Protein AF-A0A812W9E9-F1 (afdb_monomer_lite)

Foldseek 3Di:
DPPVVVVVVVVVVVLPPFWQFWDFQDWDADPPGRTLDGRDTDTDTPPDDDDDDDDPVSCPVVVLVCVQVVVHPGGDPPDHDQDQDLVLLVVQQFDFLLRSVVVVVVPDDDDSVRSQVLCVVLPNHPVRRPDGSNPDDPVSSSSSSVSD

Structure (mmCIF, N/CA/C/O backbone):
data_AF-A0A812W9E9-F1
#
_entry.id   AF-A0A812W9E9-F1
#
loop_
_atom_site.group_PDB
_atom_site.id
_atom_site.type_symbol
_atom_site.label_atom_id
_atom_site.label_alt_id
_atom_site.label_comp_id
_atom_site.label_asym_id
_atom_site.label_entity_id
_atom_site.label_seq_id
_atom_site.pdbx_PDB_ins_code
_atom_site.Cartn_x
_atom_site.Cartn_y
_atom_site.Cartn_z
_atom_site.occupancy
_atom_site.B_iso_or_equiv
_atom_site.auth_seq_id
_atom_site.auth_comp_id
_atom_site.auth_asym_id
_atom_site.auth_atom_id
_atom_site.pdbx_PDB_model_num
ATOM 1 N N . GLU A 1 1 ? -38.722 -2.940 25.567 1.00 46.34 1 GLU A N 1
ATOM 2 C CA . GLU A 1 1 ? -37.260 -3.132 25.491 1.00 46.34 1 GLU A CA 1
ATOM 3 C C . GLU A 1 1 ? -36.827 -4.054 24.347 1.00 46.34 1 GLU A C 1
ATOM 5 O O . GLU A 1 1 ? -35.864 -3.715 23.697 1.00 46.34 1 GLU A O 1
ATOM 10 N N . GLY A 1 2 ? -37.553 -5.115 23.967 1.00 48.41 2 GLY A N 1
ATOM 11 C CA . GLY A 1 2 ? -37.113 -6.024 22.882 1.00 48.41 2 GLY A CA 1
ATOM 12 C C . GLY A 1 2 ? -37.388 -5.623 21.416 1.00 48.41 2 GLY A C 1
ATOM 13 O O . GLY A 1 2 ? -37.445 -6.514 20.575 1.00 48.41 2 GLY A O 1
ATOM 14 N N . VAL A 1 3 ? -37.634 -4.343 21.098 1.00 49.41 3 VAL A N 1
ATOM 15 C CA . VAL A 1 3 ? -37.935 -3.886 19.713 1.00 49.41 3 VAL A CA 1
ATOM 16 C C . VAL A 1 3 ? -36.782 -3.075 19.102 1.00 49.41 3 VAL A C 1
ATOM 18 O O . VAL A 1 3 ? -36.625 -3.079 17.884 1.00 49.41 3 VAL A O 1
ATOM 21 N N . GLU A 1 4 ? -35.955 -2.423 19.925 1.00 51.09 4 GLU A N 1
ATOM 22 C CA . GLU A 1 4 ? -34.786 -1.655 19.462 1.00 51.09 4 GLU A CA 1
ATOM 23 C C . GLU A 1 4 ? -33.625 -2.585 19.059 1.00 51.09 4 GLU A C 1
ATOM 25 O O . GLU A 1 4 ? -33.053 -2.400 17.985 1.00 51.09 4 GLU A O 1
ATOM 30 N N . ASP A 1 5 ? -33.390 -3.664 19.815 1.00 52.50 5 ASP A N 1
ATOM 31 C CA . ASP A 1 5 ? -32.328 -4.650 19.533 1.00 52.50 5 ASP A CA 1
ATOM 32 C C . ASP A 1 5 ? -32.490 -5.346 18.164 1.00 52.50 5 ASP A C 1
ATOM 34 O O . ASP A 1 5 ? -31.517 -5.586 17.451 1.00 52.50 5 ASP A O 1
ATOM 38 N N . GLN A 1 6 ? -33.728 -5.630 17.739 1.00 44.34 6 GLN A N 1
ATOM 39 C CA . GLN A 1 6 ? -33.990 -6.308 16.458 1.00 44.34 6 GLN A CA 1
ATOM 40 C C . GLN A 1 6 ? -33.793 -5.382 15.246 1.00 44.34 6 GLN A C 1
ATOM 42 O O . GLN A 1 6 ? -33.462 -5.846 14.153 1.00 44.34 6 GLN A O 1
ATOM 47 N N . GLN A 1 7 ? -33.973 -4.068 15.424 1.00 45.50 7 GLN A N 1
ATOM 48 C CA . GLN A 1 7 ? -33.733 -3.084 14.365 1.00 45.50 7 GLN A CA 1
ATOM 49 C C . GLN A 1 7 ? -32.236 -2.811 14.177 1.00 45.50 7 GLN A C 1
ATOM 51 O O . GLN A 1 7 ? -31.798 -2.624 13.039 1.00 45.50 7 GLN A O 1
ATOM 56 N N . GLU A 1 8 ? -31.435 -2.843 15.247 1.00 50.53 8 GLU A N 1
ATOM 57 C CA . GLU A 1 8 ? -29.973 -2.752 15.150 1.00 50.53 8 GLU A CA 1
ATOM 58 C C . GLU A 1 8 ? -29.366 -3.967 14.436 1.00 50.53 8 GLU A C 1
ATOM 60 O O . GLU A 1 8 ? -28.547 -3.792 13.529 1.00 50.53 8 GLU A O 1
ATOM 65 N N . GLU A 1 9 ? -29.814 -5.187 14.747 1.00 46.62 9 GLU A N 1
ATOM 66 C CA . GLU A 1 9 ? -29.340 -6.410 14.081 1.00 46.62 9 GLU A CA 1
ATOM 67 C C . GLU A 1 9 ? -29.684 -6.442 12.576 1.00 46.62 9 GLU A C 1
ATOM 69 O O . GLU A 1 9 ? -28.825 -6.768 11.744 1.00 46.62 9 GLU A O 1
ATOM 74 N N . GLU A 1 10 ? -30.890 -6.009 12.178 1.00 47.06 10 G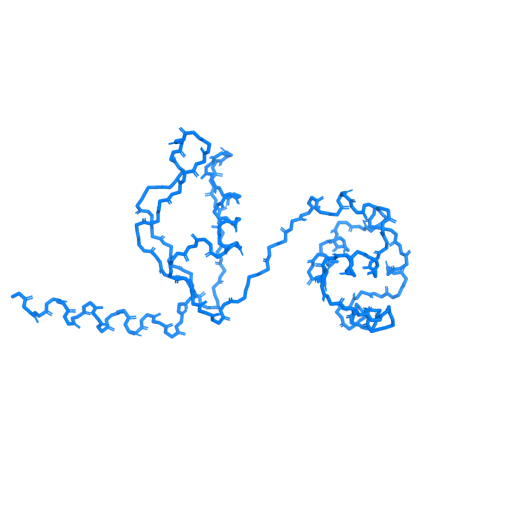LU A N 1
ATOM 75 C CA . GLU A 1 10 ? -31.246 -5.859 10.758 1.00 47.06 10 GLU A CA 1
ATOM 76 C C . GLU A 1 10 ? -30.426 -4.759 10.056 1.00 47.06 10 GLU A C 1
ATOM 78 O O . GLU A 1 10 ? -29.996 -4.939 8.908 1.00 47.06 10 GLU A O 1
ATOM 83 N N . HIS A 1 11 ? -30.144 -3.636 10.724 1.00 48.91 11 HIS A N 1
ATOM 84 C CA . HIS A 1 11 ? -29.316 -2.559 10.169 1.00 48.91 11 HIS A CA 1
ATOM 85 C C . HIS A 1 11 ? -27.841 -2.958 10.002 1.00 48.91 11 HIS A C 1
ATOM 87 O O . HIS A 1 11 ? -27.196 -2.536 9.034 1.00 48.91 11 HIS A O 1
ATOM 93 N N . ILE A 1 12 ? -27.310 -3.793 10.899 1.00 53.25 12 ILE A N 1
ATOM 94 C CA . ILE A 1 12 ? -25.961 -4.370 10.811 1.00 53.25 12 ILE A CA 1
ATOM 95 C C . ILE A 1 12 ? -25.888 -5.381 9.657 1.00 53.25 12 ILE A C 1
ATOM 97 O O . ILE A 1 12 ? -24.928 -5.359 8.881 1.00 53.25 12 ILE A O 1
ATOM 101 N N . SER A 1 13 ? -26.930 -6.200 9.470 1.00 50.81 13 SER A N 1
ATOM 102 C CA . SER A 1 13 ? -26.986 -7.201 8.395 1.00 50.81 13 SER A CA 1
ATOM 103 C C . SER A 1 13 ? -27.006 -6.579 6.987 1.00 50.81 13 SER A C 1
ATOM 105 O O . SER A 1 13 ? -26.241 -7.004 6.122 1.00 50.81 13 SER A O 1
ATOM 107 N N . ARG A 1 14 ? -27.769 -5.495 6.760 1.00 50.00 14 ARG A N 1
ATOM 108 C CA . ARG A 1 14 ? -27.790 -4.760 5.474 1.00 50.00 14 ARG A CA 1
ATOM 109 C C . ARG A 1 14 ? -26.533 -3.927 5.212 1.00 50.00 14 ARG A C 1
ATOM 111 O O . ARG A 1 14 ? -26.244 -3.592 4.063 1.00 50.00 14 ARG A O 1
ATOM 118 N N . ARG A 1 15 ? -25.773 -3.570 6.253 1.00 56.62 15 ARG A N 1
ATOM 119 C CA . ARG A 1 15 ? -24.478 -2.881 6.114 1.00 56.62 15 ARG A CA 1
ATOM 120 C C . ARG A 1 15 ? -23.373 -3.806 5.595 1.00 56.62 15 ARG A C 1
ATOM 122 O O . ARG A 1 15 ? -22.410 -3.298 5.017 1.00 56.62 15 ARG A O 1
ATOM 129 N N . SER A 1 16 ? -23.495 -5.122 5.784 1.00 58.97 16 SER A N 1
ATOM 130 C CA . SER A 1 16 ? -22.380 -6.062 5.615 1.00 58.97 16 SER A CA 1
ATOM 131 C C . SER A 1 16 ? -21.975 -6.305 4.156 1.00 58.97 16 SER A C 1
ATOM 133 O O . SER A 1 16 ? -20.781 -6.385 3.879 1.00 58.97 16 SER A O 1
ATOM 135 N N . GLU A 1 17 ? -22.908 -6.317 3.196 1.00 65.81 17 GLU A N 1
ATOM 136 C CA . GLU A 1 17 ? -22.576 -6.689 1.806 1.00 65.81 17 GLU A CA 1
ATOM 137 C C . GLU A 1 17 ? -21.622 -5.698 1.121 1.00 65.81 17 GLU A C 1
ATOM 139 O O . GLU A 1 17 ? -20.818 -6.072 0.264 1.00 65.81 17 GLU A O 1
ATOM 144 N N . ASN A 1 18 ? -21.668 -4.424 1.521 1.00 80.56 18 ASN A N 1
ATOM 145 C CA . ASN A 1 18 ? -20.882 -3.363 0.892 1.00 80.56 18 ASN A CA 1
ATOM 146 C C . ASN A 1 18 ? -19.837 -2.722 1.821 1.00 80.56 18 ASN A C 1
ATOM 148 O O . ASN A 1 18 ? -19.129 -1.798 1.409 1.00 80.56 18 ASN A O 1
ATOM 152 N N . SER A 1 19 ? -19.729 -3.182 3.069 1.00 86.69 19 SER A N 1
ATOM 153 C CA . SER A 1 19 ? -18.721 -2.694 4.010 1.00 86.69 19 SER A CA 1
ATOM 154 C C . SER A 1 19 ? -17.426 -3.503 3.892 1.00 86.69 19 SER A C 1
ATOM 156 O O . SER A 1 19 ? -17.434 -4.728 3.830 1.00 86.69 19 SER A O 1
ATOM 158 N N . LEU A 1 20 ? -16.297 -2.800 3.822 1.00 90.19 20 LEU A N 1
ATOM 159 C CA . LEU A 1 20 ? -14.953 -3.378 3.914 1.00 90.19 20 LEU A CA 1
ATOM 160 C C . LEU A 1 20 ? -14.449 -3.337 5.357 1.00 90.19 20 LEU A C 1
ATOM 162 O O . LEU A 1 20 ? -13.830 -4.289 5.834 1.00 90.19 20 LEU A O 1
ATOM 166 N N . ILE A 1 21 ? -14.695 -2.213 6.031 1.00 90.44 21 ILE A N 1
ATOM 167 C CA . ILE A 1 21 ? -14.352 -1.987 7.431 1.00 90.44 21 ILE A CA 1
ATOM 168 C C . ILE A 1 21 ? -15.514 -1.242 8.072 1.00 90.44 21 ILE A C 1
ATOM 170 O O . ILE A 1 21 ? -15.873 -0.161 7.602 1.00 90.44 21 ILE A O 1
ATOM 174 N N . TYR A 1 22 ? -16.051 -1.790 9.157 1.00 89.88 22 TYR A N 1
ATOM 175 C CA . TYR A 1 22 ? -16.965 -1.075 10.036 1.00 89.88 22 TYR A CA 1
ATOM 176 C C . TYR A 1 22 ? -16.540 -1.253 11.488 1.00 89.88 22 TYR A C 1
ATOM 178 O O . TYR A 1 22 ? -16.538 -2.369 12.001 1.00 89.88 22 TYR A O 1
ATOM 186 N N . LEU A 1 23 ? -16.179 -0.154 12.145 1.00 88.12 23 LEU A N 1
ATOM 187 C CA . LEU A 1 23 ? -15.865 -0.137 13.568 1.00 88.12 23 LEU A CA 1
ATOM 188 C C . LEU A 1 23 ? -16.374 1.147 14.208 1.00 88.12 23 LEU A C 1
ATOM 190 O O . LEU A 1 23 ? -16.040 2.245 13.760 1.00 88.12 23 LEU A O 1
ATOM 194 N N . GLU A 1 24 ? -17.110 0.994 15.299 1.00 90.12 24 GLU A N 1
ATOM 195 C CA . GLU A 1 24 ? -17.431 2.070 16.231 1.00 90.12 24 GLU A CA 1
ATOM 196 C C . GLU A 1 24 ? -16.491 2.026 17.435 1.00 90.12 24 GLU A C 1
ATOM 198 O O . GLU A 1 24 ? -15.989 0.969 17.818 1.00 90.12 24 GLU A O 1
ATOM 203 N N . GLY A 1 25 ? -16.229 3.182 18.043 1.00 88.19 25 GLY A N 1
ATOM 204 C CA . GLY A 1 25 ? -15.382 3.232 19.231 1.00 88.19 25 GLY A CA 1
ATOM 205 C C . GLY A 1 25 ? -13.894 2.988 18.947 1.00 88.19 25 GLY A C 1
ATOM 206 O O . GLY A 1 25 ? -13.164 2.532 19.831 1.00 88.19 25 GLY A O 1
ATOM 207 N N . LEU A 1 26 ? -13.413 3.277 17.729 1.00 89.69 26 LEU A N 1
ATOM 208 C CA . LEU A 1 26 ? -12.000 3.161 17.377 1.00 89.69 26 LEU A CA 1
ATOM 209 C C . LEU A 1 26 ? -11.169 4.074 18.285 1.00 89.69 26 LEU A C 1
ATOM 211 O O . LEU A 1 26 ? -11.244 5.306 18.221 1.00 89.69 26 LEU A O 1
ATOM 215 N N . ARG A 1 27 ? -10.335 3.437 19.106 1.00 89.94 27 ARG A N 1
ATOM 216 C CA . ARG A 1 27 ? -9.359 4.090 19.973 1.00 89.94 27 ARG A CA 1
ATOM 217 C C . ARG A 1 27 ? -7.963 3.761 19.480 1.00 89.94 27 ARG A C 1
ATOM 219 O O . ARG A 1 27 ? -7.612 2.597 19.319 1.00 89.94 27 ARG A O 1
ATOM 226 N N . MET A 1 28 ? -7.163 4.794 19.248 1.00 89.25 28 MET A N 1
ATOM 227 C CA . MET A 1 28 ? -5.776 4.643 18.820 1.00 89.25 28 MET A CA 1
ATOM 228 C C . MET A 1 28 ? -4.867 5.466 19.708 1.00 89.25 28 MET A C 1
ATOM 230 O O . MET A 1 28 ? -5.144 6.634 19.976 1.00 89.25 28 MET A O 1
ATOM 234 N N . MET A 1 29 ? -3.766 4.857 20.133 1.00 88.81 29 MET A N 1
ATOM 235 C CA . MET A 1 29 ? -2.765 5.476 20.991 1.00 88.81 29 MET A CA 1
ATOM 236 C C . MET A 1 29 ? -1.378 5.271 20.382 1.00 88.81 29 MET A C 1
ATOM 238 O O . MET A 1 29 ? -1.132 4.268 19.715 1.00 88.81 29 MET A O 1
ATOM 242 N N . TYR A 1 30 ? -0.471 6.216 20.600 1.00 84.38 30 TYR A N 1
ATOM 243 C CA . TYR A 1 30 ? 0.907 6.150 20.121 1.00 84.38 30 TYR A CA 1
ATOM 244 C C . TYR A 1 30 ? 1.862 6.577 21.227 1.00 84.38 30 TYR A C 1
ATOM 246 O O . TYR A 1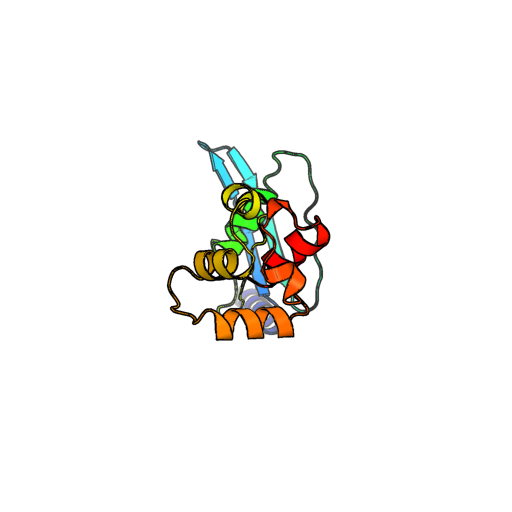 30 ? 1.686 7.660 21.764 1.00 84.38 30 TYR A O 1
ATOM 254 N N . GLY A 1 31 ? 2.859 5.742 21.542 1.00 75.06 31 GLY A N 1
ATOM 255 C CA . GLY A 1 31 ? 3.935 6.033 22.500 1.00 75.06 31 GLY A CA 1
ATOM 256 C C . GLY A 1 31 ? 3.463 6.407 23.913 1.00 75.06 31 GLY A C 1
ATOM 257 O O . GLY A 1 31 ? 2.926 7.483 24.131 1.00 75.06 31 GLY A O 1
ATOM 258 N N . GLY A 1 32 ? 3.676 5.542 24.908 1.00 74.38 32 GLY A N 1
ATOM 259 C CA . GLY A 1 32 ? 3.530 5.899 26.332 1.00 74.38 32 GLY A CA 1
ATOM 260 C C . GLY A 1 32 ? 2.160 6.424 26.806 1.00 74.38 32 GLY A C 1
ATOM 261 O O . GLY A 1 32 ? 2.052 6.810 27.963 1.00 74.38 32 GLY A O 1
ATOM 262 N N . GLY A 1 33 ? 1.121 6.445 25.961 1.00 80.12 33 GLY A N 1
ATOM 263 C CA . GLY A 1 33 ? -0.228 6.868 26.345 1.00 80.12 33 GLY A CA 1
ATOM 264 C C . GLY A 1 33 ? -0.883 7.960 25.491 1.00 80.12 33 GLY A C 1
ATOM 265 O O . GLY A 1 33 ? -2.038 8.288 25.755 1.00 80.12 33 GLY A O 1
ATOM 266 N N . HIS A 1 34 ? -0.221 8.538 24.479 1.00 86.06 34 HIS A N 1
ATOM 267 C CA . HIS A 1 34 ? -0.841 9.632 23.716 1.00 86.06 34 HIS A CA 1
ATOM 268 C C . HIS A 1 34 ? -2.002 9.136 22.849 1.00 86.06 34 HIS A C 1
ATOM 270 O O . HIS A 1 34 ? -1.808 8.367 21.909 1.00 86.06 34 HIS A O 1
ATOM 276 N N . MET A 1 35 ? -3.216 9.597 23.153 1.00 88.00 35 MET A N 1
ATOM 277 C CA . MET A 1 35 ? -4.428 9.259 22.410 1.00 88.00 35 MET A CA 1
ATOM 278 C C . MET A 1 35 ? -4.497 10.052 21.099 1.00 88.00 35 MET A C 1
ATOM 280 O O . MET A 1 35 ? -4.523 11.279 21.108 1.00 88.00 35 MET A O 1
ATOM 284 N N . LEU A 1 36 ? -4.520 9.335 19.976 1.00 89.75 36 LEU A N 1
ATOM 285 C CA . LEU A 1 36 ? -4.623 9.883 18.622 1.00 89.75 36 LEU A CA 1
ATOM 286 C C . LEU A 1 36 ? -6.074 9.946 18.146 1.00 89.75 36 LEU A C 1
ATOM 288 O O . LEU A 1 36 ? -6.500 10.950 17.586 1.00 89.75 36 LEU A O 1
ATOM 292 N N . LEU A 1 37 ? -6.823 8.866 18.376 1.00 89.31 37 LEU A N 1
ATOM 293 C CA . LEU A 1 37 ? -8.251 8.770 18.087 1.00 89.31 37 LEU A CA 1
ATOM 294 C C . LEU A 1 37 ? -8.967 8.301 19.346 1.00 89.31 37 LEU A C 1
ATOM 296 O O . LEU A 1 37 ? -8.503 7.374 20.017 1.00 89.31 37 LEU A O 1
ATOM 300 N N . LYS A 1 38 ? -10.092 8.945 19.641 1.00 90.75 38 LYS A N 1
ATOM 301 C CA . LYS A 1 38 ? -10.970 8.615 20.754 1.00 90.75 38 LYS A CA 1
ATOM 302 C C . LYS A 1 38 ? -12.368 8.387 20.206 1.00 90.75 38 LYS A C 1
ATOM 304 O O . LYS A 1 38 ? -12.924 9.298 19.601 1.00 90.75 38 LYS A O 1
ATOM 309 N N . ASP A 1 39 ? -12.887 7.186 20.424 1.00 90.62 39 ASP A N 1
ATOM 310 C CA . ASP A 1 39 ? -14.259 6.793 20.104 1.00 90.62 39 ASP A CA 1
ATOM 311 C C . ASP A 1 39 ? -14.680 7.130 18.658 1.00 90.62 39 ASP A C 1
ATOM 313 O O . ASP A 1 39 ? -15.806 7.540 18.389 1.00 90.62 39 ASP A O 1
ATOM 317 N N . ALA A 1 40 ? -13.749 6.984 17.709 1.00 91.00 40 ALA A N 1
ATOM 318 C CA . ALA A 1 40 ? -13.994 7.308 16.309 1.00 91.00 40 ALA A CA 1
ATOM 319 C C . ALA A 1 40 ? -14.792 6.198 15.607 1.00 91.00 40 ALA A C 1
ATOM 321 O O . ALA A 1 40 ? -14.688 5.023 15.955 1.00 91.00 40 ALA A O 1
ATOM 322 N N . ILE A 1 41 ? -15.546 6.564 14.572 1.00 90.94 41 ILE A N 1
ATOM 323 C CA . ILE A 1 41 ? -16.227 5.604 13.698 1.00 90.94 41 ILE A CA 1
ATOM 324 C C . ILE A 1 41 ? -15.445 5.502 12.390 1.00 90.94 41 ILE A C 1
ATOM 326 O O . ILE A 1 41 ? -15.185 6.514 11.736 1.00 90.94 41 ILE A O 1
ATOM 330 N N . LEU A 1 42 ? -15.080 4.282 12.000 1.00 91.88 42 LEU A N 1
ATOM 331 C CA . LEU A 1 42 ? -14.443 3.977 10.722 1.00 91.88 42 LEU A CA 1
ATOM 332 C C . LEU A 1 42 ? -15.392 3.124 9.874 1.00 91.88 42 LEU A C 1
ATOM 334 O O . LEU A 1 42 ? -15.600 1.953 10.169 1.00 91.88 42 LEU A O 1
ATOM 338 N N . ASP A 1 43 ? -15.940 3.720 8.814 1.00 91.56 43 ASP A N 1
ATOM 339 C CA . ASP A 1 43 ? -16.833 3.069 7.843 1.00 91.56 43 ASP A CA 1
ATOM 340 C C . ASP A 1 43 ? -16.232 3.201 6.432 1.00 91.56 43 ASP A C 1
ATOM 342 O O . ASP A 1 43 ? -16.386 4.222 5.746 1.00 91.56 43 ASP A O 1
ATOM 346 N N . LEU A 1 44 ? -15.495 2.170 6.012 1.00 92.38 44 LEU A N 1
ATOM 347 C CA . LEU A 1 44 ? -14.964 2.047 4.657 1.00 92.38 44 LEU A CA 1
ATOM 348 C C . LEU A 1 44 ? -15.842 1.094 3.854 1.00 92.38 44 LEU A C 1
ATOM 350 O O . LEU A 1 44 ? -16.035 -0.057 4.239 1.00 92.38 44 LEU A O 1
ATOM 354 N N . ARG A 1 45 ? -16.327 1.552 2.700 1.00 92.31 45 ARG A N 1
ATOM 355 C CA . ARG A 1 45 ? -17.224 0.791 1.820 1.00 92.31 45 ARG A CA 1
ATOM 356 C C . ARG A 1 45 ? -16.587 0.515 0.469 1.00 92.31 45 ARG A C 1
ATOM 358 O O . ARG A 1 45 ? -15.725 1.275 0.016 1.00 92.31 45 ARG A O 1
ATOM 365 N N . ARG A 1 46 ? -17.032 -0.552 -0.198 1.00 91.06 46 ARG A N 1
ATOM 366 C CA . ARG A 1 46 ? -16.522 -0.910 -1.528 1.00 91.06 46 ARG A CA 1
ATOM 367 C C . ARG A 1 46 ? -16.851 0.183 -2.542 1.00 91.06 46 ARG A C 1
ATOM 369 O O . ARG A 1 46 ? -17.842 0.904 -2.428 1.00 91.06 46 ARG A O 1
ATOM 376 N N . GLY A 1 47 ? -15.969 0.327 -3.530 1.00 91.75 47 GLY A N 1
ATOM 377 C CA . GLY A 1 47 ? -16.129 1.287 -4.624 1.00 91.75 47 GLY A CA 1
ATOM 378 C C . GLY A 1 47 ? -15.961 2.760 -4.233 1.00 91.75 47 GLY A C 1
ATOM 379 O O . GLY A 1 47 ? -16.208 3.633 -5.061 1.00 91.75 47 GLY A O 1
ATOM 380 N N . ARG A 1 48 ? -15.539 3.065 -2.998 1.00 93.62 48 ARG A N 1
ATOM 381 C CA . ARG A 1 48 ? -15.331 4.441 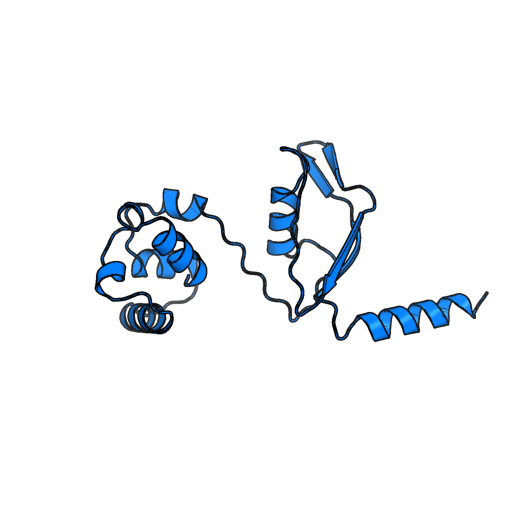-2.527 1.00 93.62 48 ARG A CA 1
ATOM 382 C C . ARG A 1 48 ? -13.852 4.802 -2.425 1.00 93.62 48 ARG A C 1
ATOM 384 O O . ARG A 1 48 ? -12.994 3.948 -2.225 1.00 93.62 48 ARG A O 1
ATOM 391 N N . ARG A 1 49 ? -13.567 6.101 -2.551 1.00 94.62 49 ARG A N 1
ATOM 392 C CA . ARG A 1 49 ? -12.236 6.691 -2.360 1.00 94.62 49 ARG A CA 1
ATOM 393 C C . ARG A 1 49 ? -12.276 7.612 -1.150 1.00 94.62 49 ARG A C 1
ATOM 395 O O . ARG A 1 49 ? -13.173 8.444 -1.047 1.00 94.62 49 ARG A O 1
ATOM 402 N N . TYR A 1 50 ? -11.301 7.462 -0.265 1.00 94.56 50 TYR A N 1
ATOM 403 C CA . TYR A 1 50 ? -11.228 8.198 0.992 1.00 94.56 50 TYR A CA 1
ATOM 404 C C . TYR A 1 50 ? -9.896 8.937 1.086 1.00 94.56 50 TYR A C 1
ATOM 406 O O . TYR A 1 50 ? -8.855 8.394 0.720 1.00 94.56 50 TYR A O 1
ATOM 414 N N . GLY A 1 51 ? -9.935 10.173 1.582 1.00 94.50 51 GLY A N 1
ATOM 415 C CA . GLY A 1 51 ? -8.749 10.954 1.915 1.00 94.50 51 GLY A CA 1
ATOM 416 C C . GLY A 1 51 ? -8.637 11.116 3.426 1.00 94.50 51 GLY A C 1
ATOM 417 O O . GLY A 1 51 ? -9.601 11.520 4.072 1.00 94.50 51 GLY A O 1
ATOM 418 N N . VAL A 1 52 ? -7.465 10.823 3.989 1.00 92.69 52 VAL A N 1
ATOM 419 C CA . VAL A 1 52 ? -7.177 11.067 5.408 1.00 92.69 52 VAL A CA 1
ATOM 420 C C . VAL A 1 52 ? -6.440 12.395 5.527 1.00 92.69 52 VAL A C 1
ATOM 422 O O . VAL A 1 52 ? -5.286 12.518 5.119 1.00 92.69 52 VAL A O 1
ATOM 425 N N . VAL A 1 53 ? -7.104 13.398 6.096 1.00 93.50 53 VAL A N 1
ATOM 426 C CA . VAL A 1 53 ? -6.567 14.756 6.251 1.00 93.50 53 VAL A CA 1
ATOM 427 C C . VAL A 1 53 ? -6.445 15.129 7.723 1.00 93.50 53 VAL A C 1
ATOM 429 O O . VAL A 1 53 ? -7.202 14.662 8.567 1.00 93.50 53 VAL A O 1
ATOM 432 N N . GLY A 1 54 ? -5.458 15.959 8.048 1.00 91.94 54 GLY A N 1
ATOM 433 C CA . GLY A 1 54 ? -5.200 16.386 9.419 1.00 91.94 54 GLY A CA 1
ATOM 434 C C . GLY A 1 54 ? -3.773 16.884 9.604 1.00 91.94 54 GLY A C 1
ATOM 435 O O . GLY A 1 54 ? -2.905 16.656 8.757 1.00 91.94 54 GLY A O 1
ATOM 436 N N . ARG A 1 55 ? -3.510 17.542 10.734 1.00 92.62 55 ARG A N 1
ATOM 437 C CA . ARG A 1 55 ? -2.184 18.085 11.070 1.00 92.62 55 ARG A CA 1
ATOM 438 C C . ARG A 1 55 ? -1.126 16.979 11.177 1.00 92.62 55 ARG A C 1
ATOM 440 O O . ARG A 1 55 ? -1.441 15.794 11.339 1.00 92.62 55 ARG A O 1
ATOM 447 N N . ASN A 1 56 ? 0.148 17.346 11.069 1.00 89.25 56 ASN A N 1
ATOM 448 C CA . ASN A 1 56 ? 1.244 16.425 11.380 1.00 89.25 56 ASN A CA 1
ATOM 449 C C . ASN A 1 56 ? 1.131 15.972 12.841 1.00 89.25 56 ASN A C 1
ATOM 451 O O . ASN A 1 56 ? 0.750 16.761 13.701 1.00 89.25 56 ASN A O 1
ATOM 455 N N . GLY A 1 57 ? 1.373 14.685 13.097 1.00 84.94 57 GLY A N 1
ATOM 456 C CA . GLY A 1 57 ? 1.169 14.085 14.419 1.00 84.94 57 GLY A CA 1
ATOM 457 C C . GLY A 1 57 ? -0.276 13.684 14.750 1.00 84.94 57 GLY A C 1
ATOM 458 O O . GLY A 1 57 ? -0.480 13.001 15.741 1.00 84.94 57 GLY A O 1
ATOM 459 N N . ALA A 1 58 ? -1.274 13.989 13.909 1.00 88.94 58 ALA A N 1
ATOM 460 C CA . ALA A 1 58 ? -2.674 13.593 14.149 1.00 88.94 58 ALA A CA 1
ATOM 461 C C . ALA A 1 58 ? -2.954 12.078 14.004 1.00 88.94 58 ALA A C 1
ATOM 463 O O . ALA A 1 58 ? -4.105 11.661 14.014 1.00 88.94 58 ALA A O 1
ATOM 464 N N . GLY A 1 59 ? -1.925 11.247 13.802 1.00 89.25 59 GLY A N 1
ATOM 465 C CA . GLY A 1 59 ? -2.084 9.793 13.723 1.00 89.25 59 GLY A CA 1
ATOM 466 C C . GLY A 1 59 ? -2.433 9.221 12.348 1.00 89.25 59 GLY A C 1
ATOM 467 O O . GLY A 1 59 ? -2.748 8.043 12.267 1.00 89.25 59 GLY A O 1
ATOM 468 N N . LYS A 1 60 ? -2.350 9.996 11.258 1.00 94.19 60 LYS A N 1
ATOM 469 C CA . LYS A 1 60 ? -2.696 9.533 9.893 1.00 94.19 60 LYS A CA 1
ATOM 470 C C . LYS A 1 60 ? -1.906 8.291 9.461 1.00 94.19 60 LYS A C 1
ATOM 472 O O . LYS A 1 60 ? -2.493 7.276 9.102 1.00 94.19 60 LYS A O 1
ATOM 477 N N . THR A 1 61 ? -0.576 8.355 9.543 1.00 91.06 61 THR A N 1
ATOM 478 C CA . THR A 1 61 ? 0.309 7.227 9.210 1.00 91.06 61 THR A CA 1
ATOM 479 C C . THR A 1 61 ? 0.081 6.047 10.149 1.00 91.06 61 THR A C 1
ATOM 481 O O . THR A 1 61 ? 0.116 4.898 9.712 1.00 91.06 61 THR A O 1
ATOM 484 N N . THR A 1 62 ? -0.208 6.320 11.425 1.00 91.81 62 THR A N 1
ATOM 485 C CA . THR A 1 62 ? -0.559 5.289 12.406 1.00 91.81 62 THR A CA 1
ATOM 486 C C . THR A 1 62 ? -1.852 4.589 12.002 1.00 91.81 62 THR A C 1
ATOM 488 O O . THR A 1 62 ? -1.855 3.371 11.917 1.00 91.81 62 THR A O 1
ATOM 491 N N . LEU A 1 63 ? -2.911 5.329 11.656 1.00 92.25 63 LEU A N 1
ATOM 492 C CA . LEU A 1 63 ? -4.184 4.782 11.178 1.00 92.25 63 LEU A CA 1
ATOM 493 C C . LEU A 1 63 ? -3.984 3.902 9.941 1.00 92.25 63 LEU A C 1
ATOM 495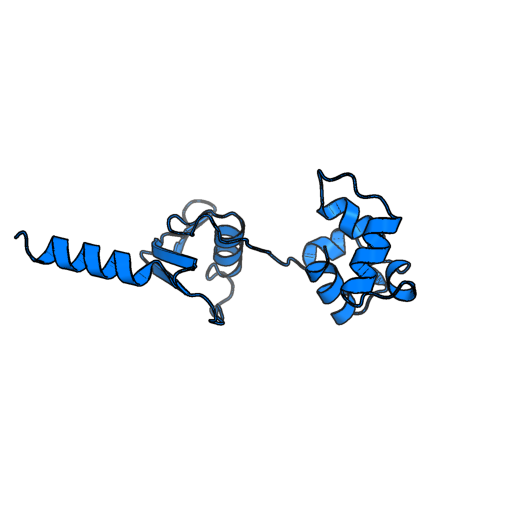 O O . LEU A 1 63 ? -4.434 2.760 9.926 1.00 92.25 63 LEU A O 1
ATOM 499 N N . MET A 1 64 ? -3.262 4.398 8.932 1.00 93.00 64 MET A N 1
ATOM 500 C CA . MET A 1 64 ? -2.972 3.625 7.719 1.00 93.00 64 MET A CA 1
ATOM 501 C C . MET A 1 64 ? -2.172 2.352 8.029 1.00 93.00 64 MET A C 1
ATOM 503 O O . MET A 1 64 ? -2.494 1.284 7.514 1.00 93.00 64 MET A O 1
ATOM 507 N N . SER A 1 65 ? -1.181 2.436 8.922 1.00 91.12 65 SER A N 1
ATOM 508 C CA . SER A 1 65 ? -0.385 1.279 9.353 1.00 91.12 65 SER A CA 1
ATOM 509 C C . SER A 1 65 ? -1.210 0.261 10.140 1.00 91.12 65 SER A C 1
ATOM 511 O O . SER A 1 65 ? -1.055 -0.936 9.918 1.00 91.12 65 SER A O 1
ATOM 513 N N . THR A 1 66 ? -2.106 0.713 11.019 1.00 91.38 66 THR A N 1
ATOM 514 C CA . THR A 1 66 ? -3.005 -0.154 11.789 1.00 91.38 66 THR A CA 1
ATOM 515 C C . THR A 1 66 ? -3.999 -0.869 10.877 1.00 91.38 66 THR A C 1
ATOM 517 O O . THR A 1 66 ? -4.181 -2.074 11.024 1.00 91.38 66 THR A O 1
ATOM 520 N N . ILE A 1 67 ? -4.587 -0.174 9.896 1.00 92.00 67 ILE A N 1
ATOM 521 C CA . ILE A 1 67 ? -5.467 -0.795 8.891 1.00 92.00 67 ILE A CA 1
ATOM 522 C C . ILE A 1 67 ? -4.692 -1.834 8.069 1.00 92.00 67 ILE A C 1
ATOM 524 O O . ILE A 1 67 ? -5.152 -2.962 7.900 1.00 92.00 67 ILE A O 1
ATOM 528 N N . ALA A 1 68 ? -3.492 -1.486 7.596 1.00 91.25 68 ALA A N 1
ATOM 529 C CA . ALA A 1 68 ? -2.633 -2.393 6.837 1.00 91.25 68 ALA A CA 1
ATOM 530 C C . ALA A 1 68 ? -2.253 -3.658 7.616 1.00 91.25 68 ALA A C 1
ATOM 532 O O . ALA A 1 68 ? -2.280 -4.752 7.064 1.00 91.25 68 ALA A O 1
ATOM 533 N N . ALA A 1 69 ? -1.953 -3.511 8.907 1.00 90.12 69 ALA A N 1
ATOM 534 C CA . ALA A 1 69 ? -1.634 -4.615 9.806 1.00 90.12 69 ALA A CA 1
ATOM 535 C C . ALA A 1 69 ? -2.872 -5.403 10.27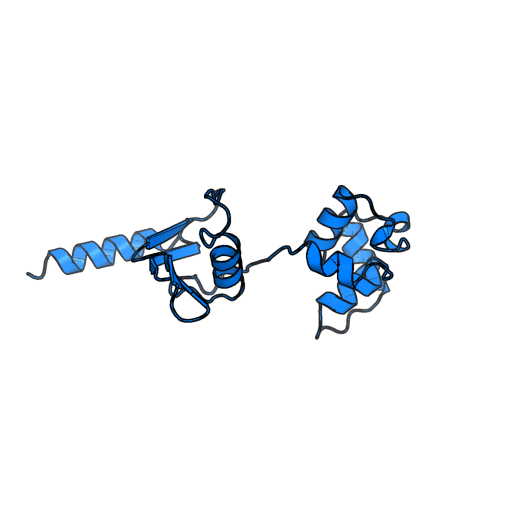7 1.00 90.12 69 ALA A C 1
ATOM 537 O O . ALA A 1 69 ? -2.744 -6.260 11.147 1.00 90.12 69 ALA A O 1
ATOM 538 N N . ARG A 1 70 ? -4.069 -5.105 9.747 1.00 89.12 70 ARG A N 1
ATOM 539 C CA . ARG A 1 70 ? -5.356 -5.672 10.189 1.00 89.12 70 ARG A CA 1
ATOM 540 C C . ARG A 1 70 ? -5.619 -5.503 11.693 1.00 89.12 70 ARG A C 1
ATOM 542 O O . ARG A 1 70 ? -6.325 -6.300 12.298 1.00 89.12 70 ARG A O 1
ATOM 549 N N . GLY A 1 71 ? -5.088 -4.444 12.302 1.00 85.69 71 GLY A N 1
ATOM 550 C CA . GLY A 1 71 ? -5.241 -4.143 13.729 1.00 85.69 71 GLY A CA 1
ATOM 551 C C . GLY A 1 71 ? -6.582 -3.503 14.105 1.00 85.69 71 GLY A C 1
ATOM 552 O O . GLY A 1 71 ? -6.706 -2.960 15.198 1.00 85.69 71 GLY A O 1
ATOM 553 N N . VAL A 1 72 ? -7.565 -3.512 13.200 1.00 84.75 72 VAL A N 1
ATOM 554 C CA . VAL A 1 72 ? -8.903 -2.939 13.395 1.00 84.75 72 VAL A CA 1
ATOM 555 C C . VAL A 1 72 ? -9.916 -4.084 13.444 1.00 84.75 72 VAL A C 1
ATOM 557 O O . VAL A 1 72 ? -10.106 -4.788 12.451 1.00 84.75 72 VAL A O 1
ATOM 560 N N . SER A 1 73 ? -10.580 -4.270 14.586 1.00 77.88 73 SER A N 1
ATOM 561 C CA . SER A 1 73 ? -11.724 -5.182 14.713 1.00 77.88 73 SER A CA 1
ATOM 562 C C . SER A 1 73 ? -12.870 -4.672 13.836 1.00 77.88 73 SER A C 1
ATOM 564 O O . SER A 1 73 ? -13.212 -3.504 13.940 1.00 77.88 73 SER A O 1
ATOM 566 N N . GLY A 1 74 ? -13.444 -5.498 12.958 1.00 79.44 74 GLY A N 1
ATOM 567 C CA . GLY A 1 74 ? -14.500 -5.067 12.021 1.00 79.44 74 GLY A CA 1
ATOM 568 C C . GLY A 1 74 ? -14.070 -4.974 10.553 1.00 79.44 74 GLY A C 1
ATOM 569 O O . GLY A 1 74 ? -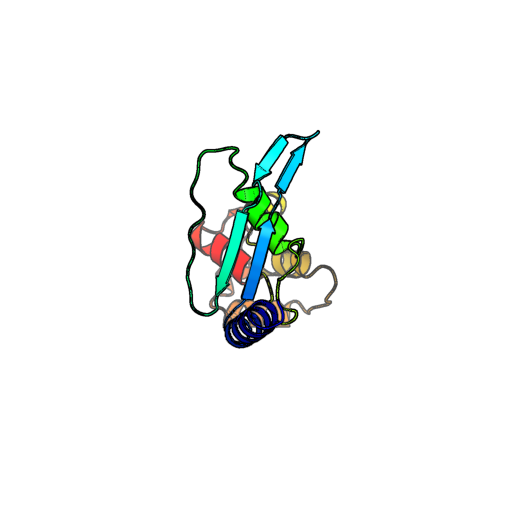14.848 -4.565 9.694 1.00 79.44 74 GLY A O 1
ATOM 570 N N . MET A 1 75 ? -12.835 -5.372 10.248 1.00 87.25 75 MET A N 1
ATOM 571 C CA . MET A 1 75 ? -12.369 -5.580 8.880 1.00 87.25 75 MET A CA 1
ATOM 572 C C . MET A 1 75 ? -12.815 -6.953 8.362 1.00 87.25 75 MET A C 1
ATOM 574 O O . MET A 1 75 ? -12.525 -7.971 8.995 1.00 87.25 75 MET A O 1
ATOM 578 N N . SER A 1 76 ? -13.480 -6.994 7.204 1.00 85.31 76 SER A N 1
ATOM 579 C CA . SER A 1 76 ? -13.960 -8.259 6.632 1.00 85.31 76 SER A CA 1
ATOM 580 C C . SER A 1 76 ? -12.804 -9.202 6.247 1.00 85.31 76 SER A C 1
ATOM 582 O O . SER A 1 76 ? -11.702 -8.772 5.880 1.00 85.31 76 SER A O 1
ATOM 584 N N . ALA A 1 77 ? -13.036 -10.513 6.360 1.00 84.25 77 ALA A N 1
ATOM 585 C CA . ALA A 1 77 ? -12.020 -11.547 6.150 1.00 84.25 77 ALA A CA 1
ATOM 586 C C . ALA A 1 77 ? -11.484 -11.579 4.708 1.00 84.25 77 ALA A C 1
ATOM 588 O O . ALA A 1 77 ? -10.309 -11.861 4.488 1.00 84.25 77 ALA A O 1
ATOM 589 N N . ASP A 1 78 ? -12.321 -11.232 3.734 1.00 86.12 78 ASP A N 1
ATOM 590 C CA . ASP A 1 78 ? -11.999 -11.220 2.306 1.00 86.12 78 ASP A CA 1
ATOM 591 C C . ASP A 1 78 ? -11.232 -9.963 1.850 1.00 86.12 78 ASP A C 1
ATOM 593 O O . ASP A 1 78 ? -10.746 -9.901 0.719 1.00 86.12 78 ASP A O 1
ATOM 597 N N . VAL A 1 79 ? -11.090 -8.955 2.717 1.00 87.81 79 VAL A N 1
ATOM 598 C CA . VAL A 1 79 ? -10.370 -7.723 2.377 1.00 87.81 79 VAL A CA 1
ATOM 599 C C . VAL A 1 79 ? -8.875 -7.993 2.351 1.00 87.81 79 VAL A C 1
ATOM 601 O O . VAL A 1 79 ? -8.296 -8.408 3.352 1.00 87.81 79 VAL A O 1
ATOM 604 N N . LYS A 1 80 ? -8.232 -7.701 1.223 1.00 87.75 80 LYS A N 1
ATOM 605 C CA . LYS A 1 80 ? -6.772 -7.647 1.110 1.00 87.75 80 LYS A CA 1
ATOM 606 C C . LYS A 1 80 ? -6.321 -6.193 1.157 1.00 87.75 80 LYS A C 1
ATOM 608 O O . LYS A 1 80 ? -6.946 -5.332 0.540 1.00 87.75 80 LYS A O 1
ATOM 613 N N . THR A 1 81 ? -5.230 -5.932 1.867 1.00 89.62 81 THR A N 1
ATOM 614 C CA . THR A 1 81 ? -4.681 -4.582 2.024 1.00 89.62 81 THR A CA 1
ATOM 615 C C . THR A 1 81 ? -3.284 -4.531 1.435 1.00 89.62 81 THR A C 1
ATOM 617 O O . THR A 1 81 ? -2.438 -5.337 1.809 1.00 89.62 81 THR A O 1
ATOM 620 N N . LEU A 1 82 ? -3.035 -3.557 0.561 1.00 89.06 82 LEU A N 1
ATOM 621 C CA . LEU A 1 82 ? -1.699 -3.203 0.092 1.00 89.06 82 LEU A CA 1
ATOM 622 C C . LEU A 1 82 ? -1.299 -1.876 0.740 1.00 89.06 82 LEU A C 1
ATOM 624 O O . LEU A 1 82 ? -2.006 -0.877 0.597 1.00 89.06 82 LEU A O 1
ATOM 628 N N . HIS A 1 83 ? -0.183 -1.861 1.467 1.00 90.94 83 HIS A N 1
ATOM 629 C CA . HIS A 1 83 ? 0.336 -0.655 2.108 1.00 90.94 83 HIS A CA 1
ATOM 630 C C . HIS A 1 83 ? 1.616 -0.206 1.418 1.00 90.94 83 HIS A C 1
ATOM 632 O O . HIS A 1 83 ? 2.693 -0.736 1.671 1.00 90.94 83 HIS A O 1
ATOM 638 N N . VAL A 1 84 ? 1.477 0.799 0.560 1.00 89.69 84 VAL A N 1
ATOM 639 C CA . VAL A 1 84 ? 2.587 1.349 -0.215 1.00 89.69 84 VAL A CA 1
ATOM 640 C C . VAL A 1 84 ? 3.433 2.270 0.663 1.00 89.69 84 VAL A C 1
ATOM 642 O O . VAL A 1 84 ? 2.941 3.297 1.134 1.00 89.69 84 VAL A O 1
ATOM 645 N N . LYS A 1 85 ? 4.702 1.902 0.867 1.00 88.69 85 LYS A N 1
ATOM 646 C CA . LYS A 1 85 ? 5.679 2.645 1.677 1.00 88.69 85 LYS A CA 1
ATOM 647 C C . LYS A 1 85 ? 6.904 3.019 0.839 1.00 88.69 85 LYS A C 1
ATOM 649 O O . LYS A 1 85 ? 7.757 2.162 0.606 1.00 88.69 85 LYS A O 1
ATOM 654 N N . PRO A 1 86 ? 7.015 4.276 0.379 1.00 85.25 86 PRO A N 1
ATOM 655 C CA . PRO A 1 86 ? 8.149 4.728 -0.425 1.00 85.25 86 PRO A CA 1
ATOM 656 C C . PRO A 1 86 ? 9.516 4.553 0.242 1.00 85.25 86 PRO A C 1
ATOM 658 O O . PRO A 1 86 ? 10.521 4.438 -0.452 1.00 85.25 86 PRO A O 1
ATOM 661 N N . GLU A 1 87 ? 9.564 4.506 1.571 1.00 88.88 87 GLU A N 1
ATOM 662 C CA . GLU A 1 87 ? 10.792 4.359 2.353 1.00 88.88 87 GLU A CA 1
ATOM 663 C C . GLU A 1 87 ? 11.519 3.039 2.047 1.00 88.88 87 GLU A C 1
ATOM 665 O O . GLU A 1 87 ? 12.747 3.004 2.021 1.00 88.88 87 GLU A O 1
ATOM 670 N N . VAL A 1 88 ? 10.774 1.981 1.706 1.00 88.12 88 VAL A N 1
ATOM 671 C CA . VAL A 1 88 ? 11.322 0.651 1.381 1.00 88.12 88 VAL A CA 1
ATOM 672 C C . VAL A 1 88 ? 12.207 0.684 0.127 1.00 88.12 88 VAL A C 1
ATOM 674 O O . VAL A 1 88 ? 13.155 -0.093 0.014 1.00 88.12 88 VAL A O 1
ATOM 677 N N . LEU A 1 89 ? 11.943 1.618 -0.794 1.00 89.25 89 LEU A N 1
ATOM 678 C CA . LEU A 1 89 ? 12.765 1.829 -1.989 1.00 89.25 89 LEU A CA 1
ATOM 679 C C . LEU A 1 89 ? 14.117 2.468 -1.671 1.00 89.25 89 LEU A C 1
ATOM 681 O O . LEU A 1 89 ? 15.074 2.264 -2.411 1.00 89.25 89 LEU A O 1
ATOM 685 N N . VAL A 1 90 ? 14.202 3.256 -0.595 1.00 89.25 90 VAL A N 1
ATOM 686 C CA . VAL A 1 90 ? 15.460 3.889 -0.174 1.00 89.25 90 VAL A CA 1
ATOM 687 C C . VAL A 1 90 ? 16.417 2.827 0.358 1.00 89.25 90 VAL A C 1
ATOM 689 O O . VAL A 1 90 ? 17.591 2.830 0.010 1.00 89.25 90 VAL A O 1
ATOM 692 N N . GLU A 1 91 ? 15.900 1.872 1.130 1.00 90.19 91 GLU A N 1
ATOM 693 C CA . GLU A 1 91 ? 16.661 0.728 1.654 1.00 90.19 91 GLU A CA 1
ATOM 694 C C . GLU A 1 91 ? 17.067 -0.283 0.569 1.00 90.19 91 GLU A C 1
ATOM 696 O O . GLU A 1 91 ? 17.889 -1.163 0.810 1.00 90.19 91 GLU A O 1
ATOM 701 N N . ALA A 1 92 ? 16.456 -0.197 -0.613 1.00 91.06 92 ALA A N 1
ATOM 702 C CA . ALA A 1 92 ? 16.680 -1.080 -1.753 1.00 91.06 92 ALA A CA 1
ATOM 703 C C . ALA A 1 92 ? 17.254 -0.337 -2.967 1.00 91.06 92 ALA A C 1
ATOM 705 O O . ALA A 1 92 ? 17.060 -0.782 -4.097 1.00 91.06 92 ALA A O 1
ATOM 706 N N . SER A 1 93 ? 17.918 0.804 -2.748 1.00 92.62 93 SER A N 1
ATOM 707 C CA . SER A 1 93 ? 18.335 1.728 -3.811 1.00 92.62 93 SER A CA 1
ATOM 708 C C . SER A 1 93 ? 19.133 1.069 -4.932 1.00 92.62 93 SER A C 1
ATOM 710 O O . SER A 1 93 ? 19.008 1.480 -6.087 1.00 92.62 93 SER A O 1
ATOM 712 N N . ASP A 1 94 ? 19.925 0.062 -4.571 1.00 95.62 94 ASP A N 1
ATOM 713 C CA . ASP A 1 94 ? 20.901 -0.590 -5.442 1.00 95.62 94 ASP A CA 1
ATOM 714 C C . ASP A 1 94 ? 20.342 -1.854 -6.110 1.00 95.62 94 ASP A C 1
ATOM 716 O O . ASP A 1 94 ? 20.965 -2.402 -7.015 1.00 95.62 94 ASP A O 1
ATOM 720 N N . LEU A 1 95 ? 19.163 -2.320 -5.683 1.00 95.44 95 LEU A N 1
ATOM 721 C CA . LEU A 1 95 ? 18.500 -3.470 -6.290 1.00 95.44 95 LEU A CA 1
ATOM 722 C C . LEU A 1 95 ? 17.858 -3.067 -7.614 1.00 95.44 95 LEU A C 1
ATOM 724 O O . LEU A 1 95 ? 17.401 -1.936 -7.776 1.00 95.44 95 LEU A O 1
ATOM 728 N N . ASN A 1 96 ? 17.777 -4.006 -8.550 1.00 95.94 96 ASN A N 1
ATOM 729 C CA . ASN A 1 96 ? 16.931 -3.851 -9.729 1.00 95.94 96 ASN A CA 1
ATOM 730 C C . ASN A 1 96 ? 15.472 -4.253 -9.426 1.00 95.94 96 ASN A C 1
ATOM 732 O O . ASN A 1 96 ? 15.162 -4.715 -8.325 1.00 95.94 96 ASN A O 1
ATOM 736 N N . ALA A 1 97 ? 14.560 -4.080 -10.386 1.00 94.69 97 ALA A N 1
ATOM 737 C CA . ALA A 1 97 ? 13.134 -4.338 -10.155 1.00 94.69 97 ALA A CA 1
ATOM 738 C C . ALA A 1 97 ? 12.837 -5.800 -9.777 1.00 94.69 97 ALA A C 1
ATOM 740 O O . ALA A 1 97 ? 12.037 -6.048 -8.880 1.00 94.69 97 ALA A O 1
ATOM 741 N N . VAL A 1 98 ? 13.503 -6.757 -10.430 1.00 93.94 98 VAL A N 1
ATOM 742 C CA . VAL A 1 98 ? 13.316 -8.195 -10.179 1.00 93.94 98 VAL A CA 1
ATOM 743 C C . VAL A 1 98 ? 13.781 -8.541 -8.768 1.00 93.94 98 VAL A C 1
ATOM 745 O O . VAL A 1 98 ? 13.021 -9.094 -7.982 1.00 93.94 98 VAL A O 1
ATOM 748 N N . GLN A 1 99 ? 14.997 -8.126 -8.410 1.00 93.38 99 GLN A N 1
ATOM 749 C CA . GLN A 1 99 ? 15.576 -8.342 -7.083 1.00 93.38 99 GLN A CA 1
ATOM 750 C C . GLN A 1 99 ? 14.745 -7.682 -5.981 1.00 93.38 99 GLN A C 1
ATOM 752 O O . GLN A 1 99 ? 14.567 -8.261 -4.910 1.00 93.38 99 GLN A O 1
ATOM 757 N N . PHE A 1 100 ? 14.230 -6.479 -6.242 1.00 93.69 100 PHE A N 1
ATOM 758 C CA . PHE A 1 100 ? 13.334 -5.782 -5.330 1.00 93.69 100 PHE A CA 1
ATOM 759 C C . PHE A 1 100 ? 12.059 -6.593 -5.078 1.00 93.69 100 PHE A C 1
ATOM 761 O O . PHE A 1 100 ? 11.751 -6.892 -3.926 1.00 93.69 100 PHE A O 1
ATOM 768 N N . CYS A 1 101 ? 11.350 -7.005 -6.131 1.00 91.62 101 CYS A N 1
ATOM 769 C CA . CYS A 1 101 ? 10.122 -7.788 -5.997 1.00 91.62 101 CYS A CA 1
ATOM 770 C C . CYS A 1 101 ? 10.377 -9.141 -5.317 1.00 91.62 101 CYS A C 1
ATOM 772 O O . CYS A 1 101 ? 9.654 -9.503 -4.389 1.00 91.62 101 CYS A O 1
ATOM 774 N N . SER A 1 102 ? 11.449 -9.849 -5.684 1.00 89.50 102 SER A N 1
ATOM 775 C CA . SER A 1 102 ? 11.836 -11.104 -5.026 1.00 89.50 102 SER A CA 1
ATOM 776 C C . SER A 1 102 ? 12.110 -10.909 -3.529 1.00 89.50 102 SER A C 1
ATOM 778 O O . SER A 1 102 ? 11.722 -11.745 -2.712 1.00 89.50 102 SER A O 1
ATOM 780 N N . ARG A 1 103 ? 12.710 -9.776 -3.133 1.00 89.12 103 ARG A N 1
ATOM 781 C CA . ARG A 1 103 ? 12.905 -9.421 -1.719 1.00 89.12 103 ARG A CA 1
ATOM 782 C C . ARG A 1 103 ? 11.583 -9.171 -0.995 1.00 89.12 103 ARG A C 1
ATOM 784 O O . ARG A 1 103 ? 11.439 -9.600 0.149 1.00 89.12 103 ARG A O 1
ATOM 791 N N . GLU A 1 104 ? 10.640 -8.466 -1.616 1.00 87.50 104 GLU A N 1
ATOM 792 C CA . GLU A 1 104 ? 9.360 -8.116 -0.986 1.00 87.50 104 GLU A CA 1
ATOM 793 C C . GLU A 1 104 ? 8.415 -9.318 -0.844 1.00 87.50 104 GLU A C 1
ATOM 795 O O . GLU A 1 104 ? 7.663 -9.385 0.130 1.00 87.50 104 GLU A O 1
ATOM 800 N N . LEU A 1 105 ? 8.521 -10.323 -1.721 1.00 84.88 105 LEU A N 1
ATOM 801 C CA . LEU A 1 105 ? 7.713 -11.542 -1.629 1.00 84.88 105 LEU A CA 1
ATOM 802 C C . LEU A 1 105 ? 8.090 -12.469 -0.461 1.00 84.88 105 LEU A C 1
ATOM 804 O O . LEU A 1 105 ? 7.289 -13.349 -0.150 1.00 84.88 105 LEU A O 1
ATOM 808 N N . LYS A 1 106 ? 9.245 -12.253 0.198 1.00 70.75 106 LYS A N 1
ATOM 809 C CA . LYS A 1 106 ? 9.780 -12.804 1.477 1.00 70.75 106 LYS A CA 1
ATOM 810 C C . LYS A 1 106 ? 9.706 -14.323 1.753 1.00 70.75 106 LYS A C 1
ATOM 812 O O . LYS A 1 106 ? 10.469 -14.793 2.590 1.00 70.75 106 LYS A O 1
ATOM 817 N N . HIS A 1 107 ? 8.854 -15.094 1.081 1.00 62.50 107 HIS A N 1
ATOM 818 C CA . HIS A 1 107 ? 8.534 -16.503 1.346 1.00 62.50 107 HIS A CA 1
ATOM 819 C C . HIS A 1 107 ? 8.025 -17.273 0.112 1.00 62.50 107 HIS A C 1
ATOM 821 O O . HIS A 1 107 ? 7.680 -18.447 0.239 1.00 62.50 107 HIS A O 1
ATOM 827 N N . GLN A 1 108 ? 7.953 -16.643 -1.064 1.00 73.81 108 GLN A N 1
ATOM 828 C CA . GLN A 1 108 ? 7.646 -17.329 -2.318 1.00 73.81 108 GLN A CA 1
ATOM 829 C C . GLN A 1 108 ? 8.908 -17.399 -3.166 1.00 73.81 108 GLN A C 1
ATOM 831 O O . GLN A 1 108 ? 9.483 -16.372 -3.520 1.00 73.81 108 GLN A O 1
ATOM 836 N N . GLU A 1 109 ? 9.341 -18.618 -3.465 1.00 77.06 109 GLU A N 1
ATOM 837 C CA . GLU A 1 109 ? 10.385 -18.849 -4.451 1.00 77.06 109 GLU A CA 1
ATOM 838 C C . GLU A 1 109 ? 9.751 -18.656 -5.831 1.00 77.06 109 GLU A C 1
ATOM 840 O O . GLU A 1 109 ? 8.943 -19.468 -6.281 1.00 77.06 109 GLU A O 1
ATOM 845 N N . VAL A 1 110 ? 10.042 -17.513 -6.446 1.00 84.62 110 VAL A N 1
ATOM 846 C CA . VAL A 1 110 ? 9.582 -17.156 -7.789 1.00 84.62 110 VAL A CA 1
ATOM 847 C C . VAL A 1 110 ? 10.812 -17.086 -8.673 1.00 84.62 110 VAL A C 1
ATOM 849 O O . VAL A 1 110 ? 11.799 -16.448 -8.307 1.00 84.62 110 VAL A O 1
ATOM 852 N N . HIS A 1 111 ? 10.766 -17.761 -9.818 1.00 90.06 111 HIS A N 1
ATOM 853 C CA . HIS A 1 111 ? 11.869 -17.728 -10.765 1.00 90.06 111 HIS A CA 1
ATOM 854 C C . HIS A 1 111 ? 11.986 -16.330 -11.385 1.00 90.06 111 HIS A C 1
ATOM 856 O O . HIS A 1 111 ? 10.975 -15.684 -11.673 1.00 90.06 111 HIS A O 1
ATOM 862 N N . ASP A 1 112 ? 13.212 -15.869 -11.635 1.00 90.44 112 ASP A N 1
ATOM 863 C CA . ASP A 1 112 ? 13.456 -14.536 -12.199 1.00 90.44 112 ASP A CA 1
ATOM 864 C C . ASP A 1 112 ? 12.705 -14.328 -13.525 1.00 90.44 112 ASP A C 1
ATOM 866 O O . ASP A 1 112 ? 12.171 -13.247 -13.762 1.00 90.44 112 ASP A O 1
ATOM 870 N N . ASP A 1 113 ? 12.599 -15.363 -14.364 1.00 92.94 113 ASP A N 1
ATOM 871 C CA . ASP A 1 113 ? 11.852 -15.296 -15.630 1.00 92.94 113 ASP A CA 1
ATOM 872 C C . ASP A 1 113 ? 10.350 -15.035 -15.423 1.00 92.94 113 ASP A C 1
ATOM 874 O O . ASP A 1 113 ? 9.758 -14.224 -16.142 1.00 92.94 113 ASP A O 1
ATOM 878 N N . ASP A 1 114 ? 9.742 -15.667 -14.414 1.00 92.69 114 ASP A N 1
ATOM 879 C CA . ASP A 1 114 ? 8.328 -15.467 -14.079 1.00 92.69 114 ASP A CA 1
ATOM 880 C C . ASP A 1 114 ? 8.103 -14.054 -13.530 1.00 92.69 114 ASP A C 1
ATOM 882 O O . ASP A 1 114 ? 7.144 -13.374 -13.903 1.00 92.69 114 ASP A O 1
ATOM 886 N N . MET A 1 115 ? 9.032 -13.566 -12.703 1.00 92.56 115 MET A N 1
ATOM 887 C CA . MET A 1 115 ? 9.002 -12.201 -12.183 1.00 92.56 115 MET A CA 1
ATOM 888 C C . MET A 1 115 ? 9.147 -11.164 -13.303 1.00 92.56 115 MET A C 1
ATOM 890 O O . MET A 1 115 ? 8.408 -10.179 -13.349 1.00 92.56 115 MET A O 1
ATOM 894 N N . GLN A 1 116 ? 10.071 -11.383 -14.241 1.00 95.12 116 GLN A N 1
ATOM 895 C CA . GLN A 1 116 ? 10.248 -10.513 -15.405 1.00 95.12 116 GLN A CA 1
ATOM 896 C C . GLN A 1 116 ? 8.991 -10.471 -16.278 1.00 95.12 116 GLN A C 1
ATOM 898 O O . GLN A 1 116 ? 8.625 -9.397 -16.771 1.00 95.12 116 GLN A O 1
ATOM 903 N N . ALA A 1 117 ? 8.332 -11.618 -16.471 1.00 94.81 117 ALA A N 1
ATOM 904 C CA . ALA A 1 117 ? 7.083 -11.721 -17.215 1.00 94.81 117 ALA A CA 1
ATOM 905 C C . ALA A 1 117 ? 5.938 -10.980 -16.507 1.00 94.81 117 ALA A C 1
ATOM 907 O O . ALA A 1 117 ? 5.262 -10.170 -17.142 1.00 94.81 117 ALA A O 1
ATOM 908 N N . ALA A 1 118 ? 5.779 -11.171 -15.194 1.00 93.56 118 ALA A N 1
ATOM 909 C CA . ALA A 1 118 ? 4.773 -10.475 -14.392 1.00 93.56 118 ALA A CA 1
ATOM 910 C C . ALA A 1 118 ? 4.986 -8.951 -14.400 1.00 93.56 118 ALA A C 1
ATOM 912 O O . ALA A 1 118 ? 4.052 -8.182 -14.636 1.00 93.56 118 ALA A O 1
ATOM 913 N N . LEU A 1 119 ? 6.233 -8.499 -14.228 1.00 95.12 119 LEU A N 1
ATOM 914 C CA . LEU A 1 119 ? 6.599 -7.086 -14.336 1.00 95.12 119 LEU A CA 1
ATOM 915 C C . LEU A 1 119 ? 6.278 -6.528 -15.730 1.00 95.12 119 LEU A C 1
ATOM 917 O O . LEU A 1 119 ? 5.759 -5.417 -15.855 1.00 95.12 119 LEU A O 1
ATOM 921 N N . LEU A 1 120 ? 6.535 -7.293 -16.791 1.00 96.19 120 LEU A N 1
ATOM 922 C CA . LEU A 1 120 ? 6.202 -6.878 -18.151 1.00 96.19 120 LEU A CA 1
ATOM 923 C C . LEU A 1 120 ? 4.684 -6.734 -18.349 1.00 96.19 120 LEU A C 1
ATOM 925 O O . LEU A 1 120 ? 4.251 -5.744 -18.942 1.00 96.19 120 LEU A O 1
ATOM 929 N N . GLU A 1 121 ? 3.888 -7.668 -17.822 1.00 95.62 121 GLU A N 1
ATOM 930 C CA . GLU A 1 121 ? 2.421 -7.670 -17.910 1.00 95.62 121 GLU A CA 1
ATOM 931 C C . GLU A 1 121 ? 1.797 -6.423 -17.266 1.00 95.62 121 GLU A C 1
ATOM 933 O O . GLU A 1 121 ? 0.913 -5.793 -17.849 1.00 95.62 121 GLU A O 1
ATOM 938 N N . VAL A 1 122 ? 2.322 -5.980 -16.119 1.00 93.88 122 VAL A N 1
ATOM 939 C CA . VAL A 1 122 ? 1.871 -4.746 -15.443 1.00 93.88 122 VAL A CA 1
ATOM 940 C C . VAL A 1 122 ? 2.445 -3.462 -16.065 1.00 93.88 122 VAL A C 1
ATOM 942 O O . VAL A 1 122 ? 2.318 -2.361 -15.516 1.00 93.88 122 VAL A O 1
ATOM 945 N N . GLY A 1 123 ? 3.083 -3.570 -17.234 1.00 94.00 123 GLY A N 1
ATOM 946 C CA . GLY A 1 123 ? 3.624 -2.439 -17.981 1.00 94.00 123 GLY A CA 1
ATOM 947 C C . GLY A 1 123 ? 4.933 -1.900 -17.403 1.00 94.00 123 GLY A C 1
ATOM 948 O O . GLY A 1 123 ? 5.157 -0.680 -17.416 1.00 94.00 123 GLY A O 1
ATOM 949 N N . PHE A 1 124 ? 5.781 -2.786 -16.875 1.00 96.00 124 PHE A N 1
ATOM 950 C CA . PHE A 1 124 ? 7.145 -2.509 -16.434 1.00 96.00 124 PHE A CA 1
ATOM 951 C C . PHE A 1 124 ? 8.151 -3.154 -17.414 1.00 96.00 124 PHE A C 1
ATOM 953 O O . PHE A 1 124 ? 8.488 -4.329 -17.281 1.00 96.00 124 PHE A O 1
ATOM 960 N N . PRO A 1 125 ? 8.610 -2.424 -18.452 1.00 95.56 125 PRO A N 1
ATOM 961 C CA . PRO A 1 125 ? 9.370 -2.993 -19.567 1.00 95.56 125 PRO A CA 1
ATOM 962 C C . PRO A 1 125 ? 10.775 -3.440 -19.148 1.00 95.56 125 PRO A C 1
ATOM 964 O O . PRO A 1 125 ? 11.360 -2.866 -18.229 1.00 95.56 125 PRO A O 1
ATOM 967 N N . LYS A 1 126 ? 11.351 -4.407 -19.878 1.00 94.88 126 LYS A N 1
ATOM 968 C CA . LYS A 1 126 ? 12.669 -5.006 -19.579 1.00 94.88 126 LYS A CA 1
ATOM 969 C C . LYS A 1 126 ? 13.787 -3.976 -19.382 1.00 94.88 126 LYS A C 1
ATOM 971 O O . LYS A 1 126 ? 14.580 -4.111 -18.462 1.00 94.88 126 LYS A O 1
ATOM 976 N N . GLU A 1 127 ? 13.793 -2.906 -20.176 1.00 95.25 127 GLU A N 1
ATOM 977 C CA . GLU A 1 127 ? 14.751 -1.791 -20.056 1.00 95.25 127 GLU A CA 1
ATOM 978 C C . GLU A 1 127 ? 14.723 -1.097 -18.688 1.00 95.25 127 GLU A C 1
ATOM 980 O O . GLU A 1 127 ? 15.729 -0.556 -18.237 1.00 95.25 127 GLU A O 1
ATOM 985 N N . MET A 1 128 ? 13.554 -1.058 -18.044 1.00 96.06 128 MET A N 1
ATOM 986 C CA . MET A 1 128 ? 13.400 -0.503 -16.700 1.00 96.06 128 MET A CA 1
ATOM 987 C C . MET A 1 128 ? 13.674 -1.562 -15.636 1.00 96.06 128 MET A C 1
ATOM 989 O O . MET A 1 128 ? 14.129 -1.207 -14.555 1.00 96.06 128 MET A O 1
ATOM 993 N N . GLN A 1 129 ? 13.427 -2.845 -15.925 1.00 95.88 129 GLN A N 1
ATOM 994 C CA . GLN A 1 129 ? 13.669 -3.943 -14.981 1.00 95.88 129 GLN A CA 1
ATOM 995 C C . GLN A 1 129 ? 15.149 -4.096 -14.624 1.00 95.88 129 GLN A C 1
ATOM 997 O O . GLN A 1 129 ? 15.455 -4.494 -13.504 1.00 95.88 129 GLN A O 1
ATOM 1002 N N . THR A 1 130 ? 16.052 -3.761 -15.551 1.00 94.56 130 THR A N 1
ATOM 1003 C CA . THR A 1 130 ? 17.508 -3.849 -15.356 1.00 94.56 130 THR A CA 1
ATOM 1004 C C . THR A 1 130 ? 18.104 -2.665 -14.600 1.00 94.56 130 THR A C 1
ATOM 1006 O O . THR A 1 130 ? 19.228 -2.773 -14.119 1.00 94.56 130 THR A O 1
ATOM 1009 N N . LYS A 1 131 ? 17.390 -1.536 -14.523 1.00 96.38 131 LYS A N 1
ATOM 1010 C CA . LYS A 1 131 ? 17.843 -0.339 -13.804 1.00 96.38 131 LYS A CA 1
ATOM 1011 C C . LYS A 1 131 ? 17.728 -0.548 -12.304 1.00 96.38 131 LYS A C 1
ATOM 1013 O O . LYS A 1 131 ? 16.787 -1.201 -11.845 1.00 96.38 131 LYS A O 1
ATOM 1018 N N . SER A 1 132 ? 18.635 0.052 -11.545 1.00 97.00 132 SER A N 1
ATOM 1019 C CA . SER A 1 132 ? 18.505 0.075 -10.091 1.00 97.00 132 SER A CA 1
ATOM 1020 C C . SER A 1 132 ? 17.366 1.002 -9.656 1.00 97.00 132 SER A C 1
ATOM 1022 O O . SER A 1 132 ? 16.994 1.950 -10.356 1.00 97.00 132 SER A O 1
ATOM 1024 N N . VAL A 1 133 ? 16.788 0.754 -8.478 1.00 95.56 133 VAL A N 1
ATOM 1025 C CA . VAL A 1 133 ? 15.662 1.539 -7.943 1.00 95.56 133 VAL A CA 1
ATOM 1026 C C . VAL A 1 133 ? 15.979 3.042 -7.897 1.00 95.56 133 VAL A C 1
ATOM 1028 O O . VAL A 1 133 ? 15.105 3.877 -8.161 1.00 95.56 133 VAL A O 1
ATOM 1031 N N . ASN A 1 134 ? 17.226 3.420 -7.602 1.00 94.88 134 ASN A N 1
ATOM 1032 C CA . ASN A 1 134 ? 17.654 4.820 -7.582 1.00 94.88 134 ASN A CA 1
ATOM 1033 C C . ASN A 1 134 ? 17.683 5.494 -8.977 1.00 94.88 134 ASN A C 1
ATOM 1035 O O . ASN A 1 134 ? 17.470 6.705 -9.053 1.00 94.88 134 ASN A O 1
ATOM 1039 N N . GLU A 1 135 ? 17.842 4.746 -10.068 1.00 96.06 135 GLU A N 1
ATOM 1040 C CA . GLU A 1 135 ? 17.834 5.252 -11.450 1.00 96.06 135 GLU A CA 1
ATOM 1041 C C . GLU A 1 135 ? 16.412 5.431 -12.002 1.00 96.06 135 GLU A C 1
ATOM 1043 O O . GLU A 1 135 ? 16.190 6.146 -12.985 1.00 96.06 135 GLU A O 1
ATOM 1048 N N . LEU A 1 136 ? 15.421 4.792 -11.373 1.00 95.50 136 LEU A N 1
ATOM 1049 C CA . LEU A 1 136 ? 14.017 4.936 -11.737 1.00 95.50 136 LEU A CA 1
ATOM 1050 C C . LEU A 1 136 ? 13.489 6.327 -11.362 1.00 95.50 136 LEU A C 1
ATOM 1052 O O . LEU A 1 136 ? 13.746 6.849 -10.273 1.00 95.50 136 LEU A O 1
ATOM 1056 N N . SER A 1 137 ? 12.665 6.906 -12.242 1.00 94.81 137 SER A N 1
ATOM 1057 C CA . SER A 1 137 ? 11.926 8.135 -11.927 1.00 94.81 137 SER A CA 1
ATOM 1058 C C . SER A 1 137 ? 10.903 7.893 -10.811 1.00 94.81 137 SER A C 1
ATOM 1060 O O . SER A 1 137 ? 10.486 6.760 -10.576 1.00 94.81 137 SER A O 1
ATOM 1062 N N . GLY A 1 138 ? 10.421 8.953 -10.154 1.00 91.56 138 GLY A N 1
ATOM 1063 C CA . GLY A 1 138 ? 9.412 8.827 -9.090 1.00 91.56 138 GLY A CA 1
ATOM 1064 C C . GLY A 1 138 ? 8.140 8.081 -9.522 1.00 91.56 138 GLY A C 1
ATOM 1065 O O . GLY A 1 138 ? 7.594 7.295 -8.753 1.00 91.56 138 GLY A O 1
ATOM 1066 N N . GLY A 1 139 ? 7.707 8.256 -10.777 1.00 92.25 139 GLY A N 1
ATOM 1067 C CA . GLY A 1 139 ? 6.572 7.516 -11.336 1.00 92.25 139 GLY A CA 1
ATOM 1068 C C . GLY A 1 139 ? 6.866 6.024 -11.518 1.00 92.25 139 GLY A C 1
ATOM 1069 O O . GLY A 1 139 ? 6.026 5.188 -11.194 1.00 92.25 139 GLY A O 1
ATOM 1070 N N . TRP A 1 140 ? 8.073 5.679 -11.974 1.00 94.75 140 TRP A N 1
ATOM 1071 C CA . TRP A 1 140 ? 8.511 4.285 -12.096 1.00 94.75 140 TRP A CA 1
ATOM 1072 C C . TRP A 1 140 ? 8.705 3.617 -10.738 1.00 94.75 140 TRP A C 1
ATOM 1074 O O . TRP A 1 140 ? 8.306 2.472 -10.568 1.00 94.75 140 TRP A O 1
ATOM 1084 N N . ARG A 1 141 ? 9.226 4.349 -9.752 1.00 94.38 141 ARG A N 1
ATOM 1085 C CA . ARG A 1 141 ? 9.317 3.912 -8.356 1.00 94.38 141 ARG A CA 1
ATOM 1086 C C . ARG A 1 141 ? 7.943 3.608 -7.759 1.00 94.38 141 ARG A C 1
ATOM 1088 O O . ARG A 1 141 ? 7.757 2.562 -7.150 1.00 94.38 141 ARG A O 1
ATOM 1095 N N . MET A 1 142 ? 6.960 4.482 -7.987 1.00 93.06 142 MET A N 1
ATOM 1096 C CA . MET A 1 142 ? 5.584 4.240 -7.543 1.00 93.06 142 MET A CA 1
ATOM 1097 C C . MET A 1 142 ? 4.965 3.030 -8.248 1.00 93.06 142 MET A C 1
ATOM 1099 O O . MET A 1 142 ? 4.285 2.233 -7.611 1.00 93.06 142 MET A O 1
ATOM 1103 N N . LYS A 1 143 ? 5.216 2.866 -9.553 1.00 93.12 143 LYS A N 1
ATOM 1104 C CA . LYS A 1 143 ? 4.760 1.684 -10.290 1.00 93.12 143 LYS A CA 1
ATOM 1105 C C . LYS A 1 143 ? 5.396 0.403 -9.744 1.00 93.12 143 LYS A C 1
ATOM 1107 O O . LYS A 1 143 ? 4.676 -0.568 -9.563 1.00 93.12 143 LYS A O 1
ATOM 1112 N N . LEU A 1 144 ? 6.697 0.416 -9.448 1.00 93.94 144 LEU A N 1
ATOM 1113 C CA . LEU A 1 144 ? 7.400 -0.730 -8.871 1.00 93.94 144 LEU A CA 1
ATOM 1114 C C . LEU A 1 144 ? 6.774 -1.154 -7.536 1.00 93.94 144 LEU A C 1
ATOM 1116 O O . LEU A 1 144 ? 6.468 -2.323 -7.366 1.00 93.94 144 LEU A O 1
ATOM 1120 N N . LEU A 1 145 ? 6.485 -0.200 -6.645 1.00 92.00 145 LEU A N 1
ATOM 1121 C CA . LEU A 1 145 ? 5.810 -0.469 -5.365 1.00 92.00 145 LEU A CA 1
ATOM 1122 C C . LEU A 1 145 ? 4.390 -1.031 -5.493 1.00 92.00 145 LEU A C 1
ATOM 1124 O O . LEU A 1 145 ? 3.885 -1.639 -4.556 1.00 92.00 145 LEU A O 1
ATOM 1128 N N . LEU A 1 146 ? 3.703 -0.742 -6.598 1.00 90.31 146 LEU A N 1
ATOM 1129 C CA . LEU A 1 146 ? 2.380 -1.301 -6.877 1.00 90.31 146 LEU A CA 1
ATOM 1130 C C . LEU A 1 146 ? 2.466 -2.686 -7.529 1.00 90.31 146 LEU A C 1
ATOM 1132 O O . LEU A 1 146 ? 1.482 -3.418 -7.496 1.00 90.31 146 LEU A O 1
ATOM 1136 N N . ALA A 1 147 ? 3.603 -3.002 -8.153 1.00 89.12 147 ALA A N 1
ATOM 1137 C CA . ALA A 1 147 ? 3.856 -4.258 -8.847 1.00 89.12 147 ALA A CA 1
ATOM 1138 C C . ALA A 1 147 ? 4.487 -5.337 -7.951 1.00 89.12 147 ALA A C 1
ATOM 1140 O O . ALA A 1 147 ? 4.360 -6.514 -8.270 1.00 89.12 147 ALA A O 1
ATOM 1141 N N . SER A 1 148 ? 5.176 -4.934 -6.876 1.00 84.94 148 SER A N 1
ATOM 1142 C CA . SER A 1 148 ? 5.782 -5.808 -5.859 1.00 84.94 148 SER A CA 1
ATOM 1143 C C . SER A 1 148 ? 4.760 -6.320 -4.852 1.00 84.94 148 SER A C 1
ATOM 1145 O O . SER A 1 148 ? 4.675 -7.551 -4.682 1.00 84.94 148 SER A O 1
#

Sequence (148 aa):
EGVEDQQEEEHISRRSENSLIYLEGLRMMYGGGHMLLKDAILDLRRGRRYGVVGRNGAGKTTLMSTIAARGVSGMSADVKTLHVKPEVLVEASDLNAVQFCSRELKHQEVHDDDMQAALLEVGFPKEMQTKSVNELSGGWRMKLLLAS

Secondary structure (DSSP, 8-state):
-TTHHHHHHHHHHHHHTTEEEEEEEEEEEETTTEEEEEEEEEEEETT--------TTSSHHHHHHHHHTT-STTB-TT-------THHHHTTTT-BHHHHHHHHTSS----HHHHHHHHHHTT--HHHHTSBGGGS-HHHHHHHHHH-

Organism: NCBI:txid1628268

InterPro domains:
  IPR003439 ABC transporter-like, ATP-binding domain [PF00005] (37-147)
  IPR027417 P-loop containing nucleoside triphosphate hydrolase [G3DSA:3.40.50.300] (11-148)
  IPR027417 P-loop containing nucleoside triphosphate hydrolase [SSF52540] (15-147)
  IPR050611 ABCF protein [PTHR19211] (7-147)

pLDDT: mean 85.57, std 13.61, range [44.34, 97.0]

Radius of gyration: 20.3 Å; chains: 1; bounding box: 59×37×46 Å